Protein AF-A0A2V9U263-F1 (afdb_monomer)

pLDDT: mean 92.28, std 6.09, range [66.06, 98.31]

Structure (mmCIF, N/CA/C/O backbone):
data_AF-A0A2V9U263-F1
#
_entry.id   AF-A0A2V9U263-F1
#
loop_
_atom_site.group_PDB
_atom_site.id
_atom_site.type_symbol
_atom_site.label_atom_id
_atom_site.label_alt_id
_atom_site.label_comp_id
_atom_site.label_asym_id
_atom_site.label_entity_id
_atom_site.label_seq_id
_atom_site.pdbx_PDB_ins_code
_atom_site.Cartn_x
_atom_site.Cartn_y
_atom_site.Cartn_z
_atom_site.occupancy
_atom_site.B_iso_or_equiv
_atom_site.auth_seq_id
_at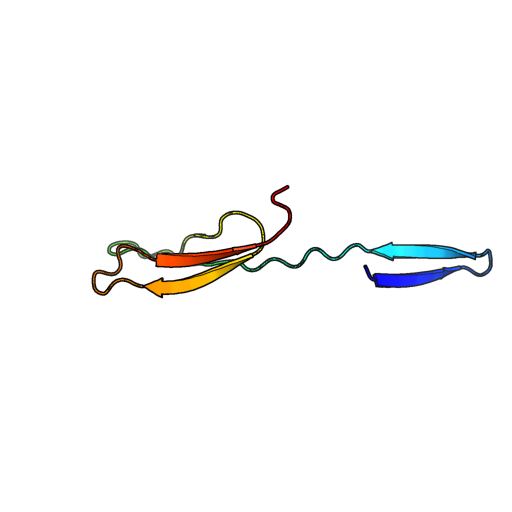om_site.auth_comp_id
_atom_site.auth_asym_id
_atom_site.auth_atom_id
_atom_site.pdbx_PDB_model_num
ATOM 1 N N . MET A 1 1 ? 10.695 -0.166 -13.380 1.00 90.62 1 MET A N 1
ATOM 2 C CA . MET A 1 1 ? 10.794 0.009 -14.845 1.00 90.62 1 MET A CA 1
ATOM 3 C C . MET A 1 1 ? 11.253 -1.318 -15.405 1.00 90.62 1 MET A C 1
ATOM 5 O O . MET A 1 1 ? 12.186 -1.883 -14.845 1.00 90.62 1 MET A O 1
ATOM 9 N N . THR A 1 2 ? 10.579 -1.818 -16.433 1.00 94.44 2 THR A N 1
ATOM 10 C CA . THR A 1 2 ? 10.695 -3.215 -16.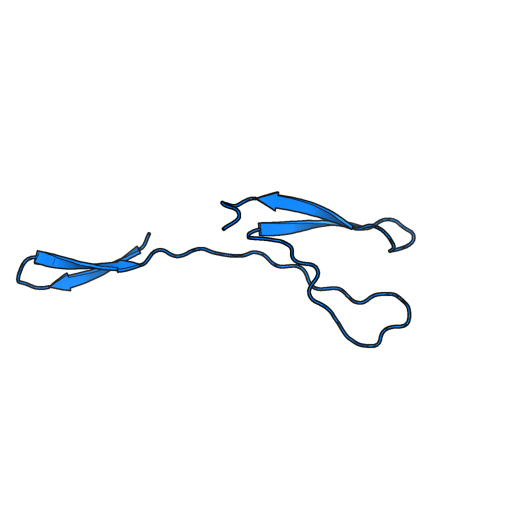863 1.00 94.44 2 THR A CA 1
ATOM 11 C C . THR A 1 2 ? 10.868 -3.261 -18.373 1.00 94.44 2 THR A C 1
ATOM 13 O O . THR A 1 2 ? 10.047 -2.714 -19.109 1.00 94.44 2 THR A O 1
ATOM 16 N N . LEU A 1 3 ? 11.963 -3.872 -18.833 1.00 96.31 3 LEU A N 1
ATOM 17 C CA . LEU A 1 3 ? 12.201 -4.143 -20.249 1.00 96.31 3 LEU A CA 1
ATOM 18 C C . LEU A 1 3 ? 11.317 -5.311 -20.686 1.00 96.31 3 LEU A C 1
ATOM 20 O O . LEU A 1 3 ? 11.395 -6.382 -20.094 1.00 96.31 3 LEU A O 1
ATOM 24 N N . GLN A 1 4 ? 10.504 -5.096 -21.715 1.00 97.81 4 GLN A N 1
ATOM 25 C CA . GLN A 1 4 ? 9.590 -6.107 -22.243 1.00 97.81 4 GLN A CA 1
ATOM 26 C C . GLN A 1 4 ? 10.149 -6.771 -23.502 1.00 97.81 4 GLN A C 1
ATOM 28 O O . GLN A 1 4 ? 10.077 -7.987 -23.631 1.00 97.81 4 GLN A O 1
ATOM 33 N N . ASP A 1 5 ? 10.705 -5.981 -24.426 1.00 97.56 5 ASP A N 1
ATOM 34 C CA . ASP A 1 5 ? 11.207 -6.488 -25.706 1.00 97.56 5 ASP A CA 1
ATOM 35 C C . ASP A 1 5 ? 12.219 -5.527 -26.354 1.00 97.56 5 ASP A C 1
ATOM 37 O O . ASP A 1 5 ? 12.233 -4.324 -26.063 1.00 97.56 5 ASP A O 1
ATOM 41 N N . VAL A 1 6 ? 13.047 -6.060 -27.256 1.00 98.06 6 VAL A N 1
ATOM 42 C CA . VAL A 1 6 ? 13.997 -5.309 -28.087 1.00 98.06 6 VAL A CA 1
ATOM 43 C C . VAL A 1 6 ? 13.878 -5.768 -29.541 1.00 98.06 6 VAL A C 1
ATOM 45 O O . VAL A 1 6 ? 14.197 -6.906 -29.887 1.00 98.06 6 VAL A O 1
ATOM 48 N N . ALA A 1 7 ? 13.470 -4.858 -30.423 1.00 98.31 7 ALA A N 1
ATOM 49 C CA . ALA A 1 7 ? 13.383 -5.120 -31.852 1.00 98.31 7 ALA A CA 1
ATOM 50 C C . ALA A 1 7 ? 14.777 -5.224 -32.495 1.00 98.31 7 ALA A C 1
ATOM 52 O O . ALA A 1 7 ? 15.752 -4.629 -32.035 1.00 98.31 7 ALA A O 1
ATOM 53 N N . ARG A 1 8 ? 14.871 -5.928 -33.632 1.00 97.50 8 ARG A N 1
ATOM 54 C CA . ARG A 1 8 ? 16.132 -6.093 -34.388 1.00 97.50 8 ARG A CA 1
ATOM 55 C C . ARG A 1 8 ? 16.759 -4.778 -34.867 1.00 97.50 8 ARG A C 1
ATOM 57 O O . ARG A 1 8 ? 17.946 -4.760 -35.169 1.00 97.50 8 ARG A O 1
ATOM 64 N N . ASP A 1 9 ? 15.974 -3.708 -34.947 1.00 97.81 9 ASP A N 1
ATOM 65 C CA . ASP A 1 9 ? 16.421 -2.358 -35.306 1.00 97.81 9 ASP A CA 1
ATOM 66 C C . ASP A 1 9 ? 16.778 -1.484 -34.087 1.00 97.81 9 ASP A C 1
ATOM 68 O O . ASP A 1 9 ? 17.048 -0.295 -34.238 1.00 97.81 9 ASP A O 1
ATOM 72 N N . GLY A 1 10 ? 16.798 -2.064 -32.882 1.00 97.81 10 GLY A N 1
ATOM 73 C CA . GLY A 1 10 ? 17.233 -1.411 -31.647 1.00 97.81 10 GLY A CA 1
ATOM 74 C C . GLY A 1 10 ? 16.141 -0.660 -30.886 1.00 97.81 10 GLY A C 1
ATOM 75 O O . GLY A 1 10 ? 16.426 -0.098 -29.829 1.00 97.81 10 GLY A O 1
ATOM 76 N N . ARG A 1 11 ? 14.891 -0.642 -31.366 1.00 98.31 11 ARG A N 1
ATOM 77 C CA . ARG A 1 11 ? 13.772 -0.073 -30.596 1.00 98.31 11 ARG A CA 1
ATOM 78 C C . ARG A 1 11 ? 13.454 -0.940 -29.381 1.00 98.31 11 ARG A C 1
ATOM 80 O O . ARG A 1 11 ? 13.477 -2.165 -29.461 1.00 98.31 11 ARG A O 1
ATOM 87 N N . VAL A 1 12 ? 13.114 -0.288 -28.272 1.00 98.00 12 VAL A N 1
ATOM 88 C CA . VAL A 1 12 ? 12.900 -0.939 -26.976 1.00 98.00 12 VAL A CA 1
ATOM 89 C C . VAL A 1 12 ? 11.472 -0.703 -26.498 1.00 98.00 12 VAL A C 1
ATOM 91 O O . VAL A 1 12 ? 11.009 0.438 -26.474 1.00 98.00 12 VAL A O 1
ATOM 94 N N . LEU A 1 13 ? 10.792 -1.771 -26.078 1.00 97.50 13 LEU A N 1
ATOM 95 C CA . LEU A 1 13 ? 9.531 -1.683 -25.348 1.00 97.50 13 LEU A CA 1
ATOM 96 C C . LEU A 1 13 ? 9.811 -1.772 -23.847 1.00 97.50 13 LEU A C 1
ATOM 98 O O . LEU A 1 13 ? 10.340 -2.768 -23.358 1.00 97.50 13 LEU A O 1
ATOM 102 N N . ILE A 1 14 ? 9.434 -0.730 -23.114 1.00 96.94 14 ILE A N 1
ATOM 103 C CA . ILE A 1 14 ? 9.665 -0.592 -21.673 1.00 96.94 14 ILE A CA 1
ATOM 104 C C . ILE A 1 14 ? 8.374 -0.151 -20.991 1.00 96.94 14 ILE A C 1
ATOM 106 O O . ILE A 1 14 ? 7.671 0.721 -21.500 1.00 96.94 14 ILE A O 1
ATOM 110 N N . THR A 1 15 ? 8.081 -0.721 -19.822 1.00 95.94 15 THR A N 1
ATOM 111 C CA . THR A 1 15 ? 6.957 -0.313 -18.967 1.00 95.94 15 THR A CA 1
ATOM 112 C C . THR A 1 15 ? 7.451 0.320 -17.669 1.00 95.94 15 THR A C 1
ATOM 114 O O . THR A 1 15 ? 8.518 -0.013 -17.138 1.00 95.94 15 THR A O 1
ATOM 117 N N . ARG A 1 16 ? 6.667 1.260 -17.132 1.00 91.31 16 ARG A N 1
ATOM 118 C CA . ARG A 1 16 ? 6.823 1.762 -15.765 1.00 91.31 16 ARG A CA 1
ATOM 119 C C . ARG A 1 16 ? 5.729 1.147 -14.906 1.00 91.31 16 ARG A C 1
ATOM 121 O O . ARG A 1 16 ? 4.579 1.562 -14.988 1.00 91.31 16 ARG A O 1
ATOM 128 N N . ASP A 1 17 ? 6.114 0.193 -14.073 1.00 86.62 17 ASP A N 1
ATOM 129 C CA . ASP A 1 17 ? 5.199 -0.395 -13.103 1.00 86.62 17 ASP A CA 1
ATOM 130 C C . ASP A 1 17 ? 5.144 0.517 -11.870 1.00 86.62 17 ASP A C 1
ATOM 132 O O . ASP A 1 17 ? 6.185 0.860 -11.303 1.00 86.62 17 ASP A O 1
ATOM 136 N N . VAL A 1 18 ? 3.936 0.936 -11.488 1.00 82.19 18 VAL A N 1
ATOM 137 C CA . VAL A 1 18 ? 3.674 1.749 -10.292 1.00 82.19 18 VAL A CA 1
ATOM 138 C C . VAL A 1 18 ? 2.823 0.897 -9.348 1.00 82.19 18 VAL A C 1
ATOM 140 O O . VAL A 1 18 ? 1.595 0.918 -9.447 1.00 82.19 18 VAL A O 1
ATOM 143 N N . PRO A 1 19 ? 3.447 0.050 -8.507 1.00 80.44 19 PRO A N 1
ATOM 144 C CA . PRO A 1 19 ? 2.701 -0.801 -7.594 1.00 80.44 19 PRO A CA 1
ATOM 145 C C . PRO A 1 19 ? 1.984 0.055 -6.552 1.00 80.44 19 PRO A C 1
ATOM 147 O O . PRO A 1 19 ? 2.540 1.034 -6.055 1.00 80.44 19 PRO A O 1
ATOM 150 N N . ARG A 1 20 ? 0.758 -0.347 -6.215 1.00 86.69 20 ARG A N 1
ATOM 151 C CA . ARG A 1 20 ? -0.045 0.288 -5.173 1.00 86.69 20 ARG A CA 1
ATOM 152 C C . ARG A 1 20 ? -0.347 -0.686 -4.052 1.00 86.69 20 ARG A C 1
ATOM 154 O O . ARG A 1 20 ? -0.603 -1.863 -4.308 1.00 86.69 20 ARG A O 1
ATOM 161 N N . VAL A 1 21 ? -0.361 -0.179 -2.828 1.00 92.38 21 VAL A N 1
ATOM 162 C CA . VAL A 1 21 ? -0.923 -0.879 -1.673 1.00 92.38 21 VAL A CA 1
ATOM 163 C C . VAL A 1 21 ? -2.148 -0.117 -1.219 1.00 92.38 21 VAL A C 1
ATOM 165 O O . VAL A 1 21 ? -2.076 1.070 -0.915 1.00 92.38 21 VAL A O 1
ATOM 168 N N . GLY A 1 22 ? -3.269 -0.828 -1.209 1.00 93.44 22 GLY A N 1
ATOM 169 C CA . GLY A 1 22 ? -4.542 -0.309 -0.753 1.00 93.44 22 GLY A CA 1
ATOM 170 C C . GLY A 1 22 ? -4.992 -0.952 0.549 1.00 93.44 22 GLY A C 1
ATOM 171 O O . GLY A 1 22 ? -4.461 -1.970 1.000 1.00 93.44 22 GLY A O 1
ATOM 172 N N . MET A 1 23 ? -6.020 -0.354 1.126 1.00 95.00 23 MET A N 1
ATOM 173 C CA . MET A 1 23 ? -6.623 -0.751 2.377 1.00 95.00 23 MET A CA 1
ATOM 174 C C . MET A 1 23 ? -8.136 -0.731 2.226 1.00 95.00 23 MET A C 1
ATOM 176 O O . MET A 1 23 ? -8.716 0.282 1.853 1.00 95.00 23 MET A O 1
ATOM 180 N N . VAL A 1 24 ? -8.780 -1.844 2.553 1.00 95.12 24 VAL A N 1
ATOM 181 C CA . VAL A 1 24 ? -10.239 -1.943 2.613 1.00 95.12 24 VAL A CA 1
ATOM 182 C C . VAL A 1 24 ? -10.672 -2.158 4.051 1.00 95.12 24 VAL A C 1
ATOM 184 O O . VAL A 1 24 ? -9.961 -2.775 4.846 1.00 95.12 24 VAL A O 1
ATOM 187 N N . GLY A 1 25 ? -11.842 -1.640 4.399 1.00 92.81 25 GLY A N 1
ATOM 188 C CA . GLY A 1 25 ? -12.406 -1.844 5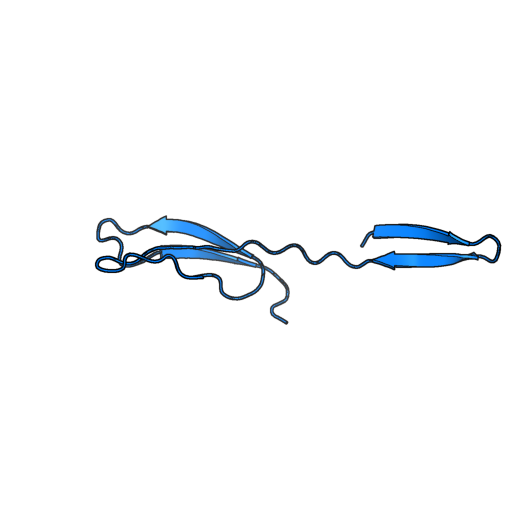.722 1.00 92.81 25 GLY A CA 1
ATOM 189 C C . GLY A 1 25 ? -13.917 -1.707 5.744 1.00 92.81 25 GLY A C 1
ATOM 190 O O . GLY A 1 25 ? -14.534 -1.112 4.860 1.00 92.81 25 GLY A O 1
ATOM 191 N N . MET A 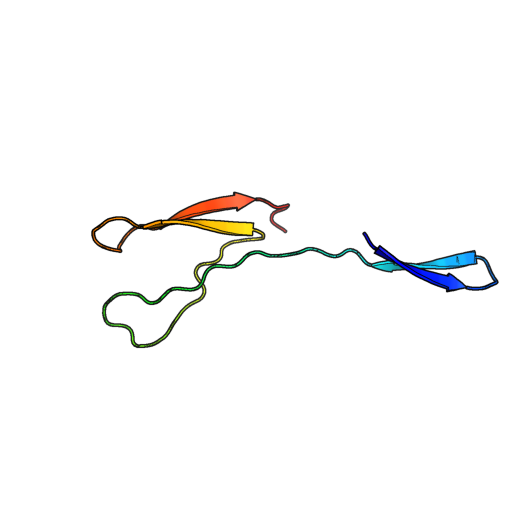1 26 ? -14.519 -2.261 6.788 1.00 92.44 26 MET A N 1
ATOM 192 C CA . MET A 1 26 ? -15.948 -2.173 7.053 1.00 92.44 26 MET A CA 1
ATOM 193 C C . MET A 1 26 ? -16.158 -1.460 8.384 1.00 92.44 26 MET A C 1
ATOM 195 O O . MET A 1 26 ? -15.590 -1.845 9.405 1.00 92.44 26 MET A O 1
ATOM 199 N N . THR A 1 27 ? -16.967 -0.404 8.375 1.00 84.69 27 THR A N 1
ATOM 200 C CA . THR A 1 27 ? -17.280 0.348 9.593 1.00 84.69 27 THR A CA 1
ATOM 201 C C . THR A 1 27 ? -18.428 -0.298 10.363 1.00 84.69 27 THR A C 1
ATOM 203 O O . THR A 1 27 ? -19.284 -0.973 9.786 1.00 84.69 27 THR A O 1
ATOM 206 N N . ALA A 1 28 ? -18.474 -0.069 11.677 1.00 85.38 28 ALA A N 1
ATOM 207 C CA . ALA A 1 28 ? -19.559 -0.558 12.521 1.00 85.38 28 ALA A CA 1
ATOM 208 C C . ALA A 1 28 ? -20.932 -0.111 11.980 1.00 85.38 28 ALA A C 1
ATOM 210 O O . ALA A 1 28 ? -21.137 1.063 11.669 1.00 85.38 28 ALA A O 1
ATOM 211 N N . GLY A 1 29 ? -21.867 -1.057 11.859 1.00 87.69 29 GLY A N 1
ATOM 212 C CA . GLY A 1 29 ? -23.210 -0.812 11.324 1.00 87.69 29 GLY A CA 1
ATOM 213 C C . GLY A 1 29 ? -23.320 -0.834 9.794 1.00 87.69 29 GLY A C 1
ATOM 214 O O . GLY A 1 29 ? -24.429 -0.721 9.278 1.00 87.69 29 GLY A O 1
ATOM 215 N N . ASN A 1 30 ? -22.216 -1.009 9.057 1.00 87.81 30 ASN A N 1
ATOM 216 C CA . ASN A 1 30 ? -22.253 -1.321 7.627 1.00 87.81 30 ASN A CA 1
ATOM 217 C C . ASN A 1 30 ? -22.160 -2.829 7.386 1.00 87.81 30 ASN A C 1
ATOM 219 O O . ASN A 1 30 ? -21.532 -3.557 8.146 1.00 87.81 30 ASN A O 1
ATOM 223 N N . SER A 1 31 ? -22.744 -3.272 6.274 1.00 91.69 31 SER A N 1
ATOM 224 C CA . SER A 1 31 ? -22.617 -4.636 5.743 1.00 91.69 31 SER A CA 1
ATOM 225 C C . SER A 1 31 ? -21.759 -4.704 4.476 1.00 91.69 31 SER A C 1
ATOM 227 O O . SER A 1 31 ? -21.742 -5.722 3.788 1.00 91.69 31 SER A O 1
ATOM 229 N N . LYS A 1 32 ? -21.092 -3.598 4.126 1.00 94.31 32 LYS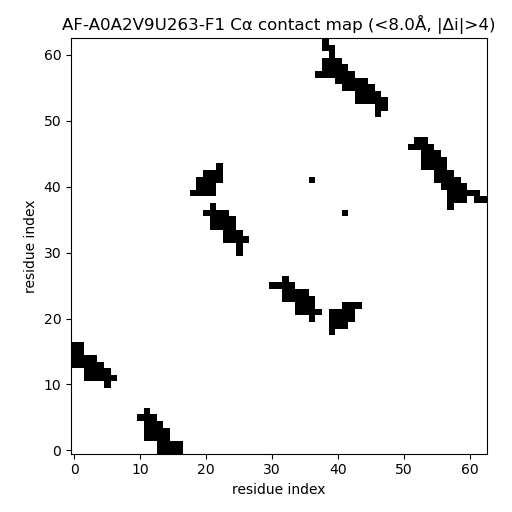 A N 1
ATOM 230 C CA . LYS A 1 32 ? -20.264 -3.476 2.926 1.00 94.31 32 LYS A CA 1
ATOM 231 C C . LYS A 1 32 ? -18.899 -2.907 3.271 1.00 94.31 32 LYS A C 1
ATOM 233 O O . LYS A 1 32 ? -18.803 -1.915 3.998 1.00 94.31 32 LYS A O 1
ATOM 238 N N . GLU A 1 33 ? -17.878 -3.513 2.686 1.00 94.75 33 GLU A N 1
ATOM 239 C CA . GLU A 1 33 ? -16.518 -2.990 2.675 1.00 94.75 33 GLU A CA 1
ATOM 240 C C . GLU A 1 33 ? -16.435 -1.707 1.843 1.00 94.75 33 GLU A C 1
ATOM 242 O O . GLU A 1 33 ? -17.232 -1.472 0.927 1.00 94.75 33 GLU A O 1
ATOM 247 N N . ARG A 1 34 ? -15.470 -0.857 2.186 1.00 93.19 34 ARG A N 1
ATOM 248 C CA . ARG A 1 34 ? -15.142 0.371 1.468 1.00 93.19 34 ARG A CA 1
ATOM 249 C C . ARG A 1 34 ? -13.639 0.490 1.317 1.00 93.19 34 ARG A C 1
ATOM 251 O O . ARG A 1 34 ? -12.890 0.016 2.170 1.00 93.19 34 ARG A O 1
ATOM 258 N N . ASP A 1 35 ? -13.234 1.162 0.250 1.00 94.19 35 ASP A N 1
ATOM 259 C CA . ASP A 1 35 ? -11.852 1.570 0.065 1.00 94.19 35 ASP A CA 1
ATOM 260 C C . ASP A 1 35 ? -11.510 2.685 1.065 1.00 94.19 35 ASP A C 1
ATOM 262 O O . ASP A 1 35 ? -12.220 3.688 1.169 1.00 94.19 35 ASP A O 1
ATOM 266 N N . LEU A 1 36 ? -10.461 2.449 1.844 1.00 94.50 36 LEU A N 1
ATOM 267 C CA . LEU A 1 36 ? -9.875 3.362 2.823 1.00 94.50 36 LEU A CA 1
ATOM 268 C C . LEU A 1 36 ? -8.467 3.805 2.396 1.00 94.50 36 LEU A C 1
ATOM 270 O O . LEU A 1 36 ? -7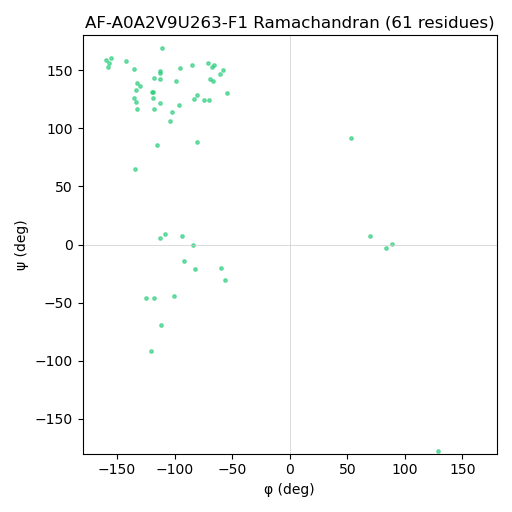.772 4.460 3.174 1.00 94.50 36 LEU A O 1
ATOM 274 N N . SER A 1 37 ? -8.028 3.413 1.198 1.00 94.62 37 SER A N 1
ATOM 275 C CA . SER A 1 37 ? -6.761 3.838 0.612 1.00 94.62 37 SER A CA 1
ATOM 276 C C . SER A 1 37 ? -6.785 5.331 0.331 1.00 94.62 37 SER A C 1
ATOM 278 O O . SER A 1 37 ? -7.841 5.927 0.109 1.00 94.62 37 SER A O 1
ATOM 280 N N . TRP A 1 38 ? -5.602 5.931 0.307 1.00 92.69 38 TRP A N 1
ATOM 281 C CA . TRP A 1 38 ? -5.459 7.347 0.033 1.00 92.69 38 TRP A CA 1
ATOM 282 C C . TRP A 1 38 ? -4.784 7.612 -1.306 1.00 92.69 38 TRP A C 1
ATOM 284 O O . TRP A 1 38 ? -5.442 8.110 -2.218 1.00 92.69 38 TRP A O 1
ATOM 294 N N . LEU A 1 39 ? -3.491 7.312 -1.427 1.00 91.56 39 LEU A N 1
ATOM 295 C CA . LEU A 1 39 ? -2.710 7.665 -2.610 1.00 91.56 39 LEU A CA 1
ATOM 296 C C . LEU A 1 39 ? -2.134 6.411 -3.257 1.00 91.56 39 LEU A C 1
ATOM 298 O O . LEU A 1 39 ? -2.794 5.790 -4.092 1.00 91.56 39 LEU A O 1
ATOM 302 N N . ASP A 1 40 ? -0.921 6.029 -2.874 1.00 87.50 40 ASP A N 1
ATOM 303 C CA . ASP A 1 40 ? -0.156 5.023 -3.600 1.00 87.50 40 ASP A CA 1
ATOM 304 C C . ASP A 1 40 ? 0.134 3.806 -2.729 1.00 87.50 40 ASP A C 1
ATOM 306 O O . ASP A 1 40 ? -0.070 2.675 -3.172 1.00 87.50 40 ASP A O 1
ATOM 310 N N . TRP A 1 41 ? 0.572 4.006 -1.486 1.00 92.25 41 TRP A N 1
ATOM 311 C CA . TRP A 1 41 ? 0.994 2.923 -0.602 1.00 92.25 41 TRP A CA 1
ATOM 312 C C . TRP A 1 41 ? 0.407 3.080 0.797 1.00 92.25 41 TRP A C 1
ATOM 314 O O . TRP A 1 41 ? 1.123 3.249 1.786 1.00 92.25 4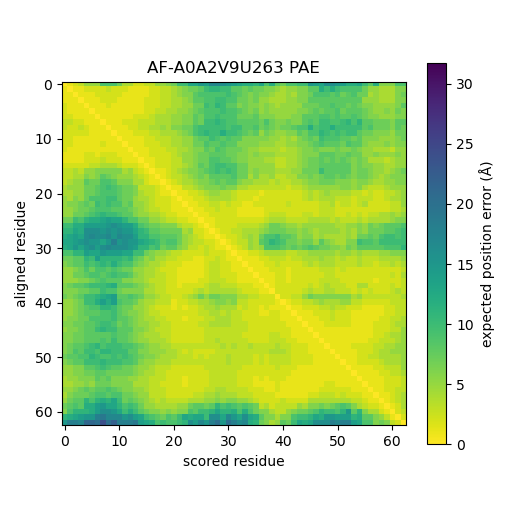1 TRP A O 1
ATOM 324 N N . SER A 1 42 ? -0.916 2.984 0.887 1.00 94.81 42 SER A N 1
ATOM 325 C CA . SER A 1 42 ? -1.659 3.074 2.140 1.00 94.81 42 SER A CA 1
ATOM 326 C C . SER A 1 42 ? -1.614 1.741 2.894 1.00 94.81 42 SER A C 1
ATOM 328 O O . SER A 1 42 ? -2.477 0.880 2.727 1.00 94.81 42 SER A O 1
ATOM 330 N N . ALA A 1 43 ? -0.594 1.547 3.734 1.00 94.56 43 ALA A N 1
ATOM 331 C CA . ALA A 1 43 ? -0.370 0.290 4.453 1.00 94.56 43 ALA A CA 1
ATOM 332 C C . ALA A 1 43 ? -0.812 0.371 5.934 1.00 94.56 43 ALA A C 1
ATOM 334 O O . ALA A 1 43 ? -0.169 1.094 6.708 1.00 94.56 43 ALA A O 1
ATOM 335 N N . PRO A 1 44 ? -1.846 -0.384 6.367 1.00 94.88 44 PRO A N 1
ATOM 336 C CA . PRO A 1 44 ? -2.302 -0.397 7.758 1.00 94.88 44 PRO A CA 1
ATOM 337 C C . PRO A 1 44 ? -1.215 -0.868 8.730 1.00 94.88 44 PRO A C 1
ATOM 339 O O . PRO A 1 44 ? -0.391 -1.725 8.402 1.00 94.88 44 PRO A O 1
ATOM 342 N N . LYS A 1 45 ? -1.224 -0.302 9.940 1.00 96.50 45 LYS A N 1
ATOM 343 C CA . LYS A 1 45 ? -0.281 -0.620 11.023 1.00 96.50 45 LYS A CA 1
ATOM 344 C C . LYS A 1 45 ? -0.973 -1.034 12.306 1.00 96.50 45 LYS A C 1
ATOM 346 O O . LYS A 1 45 ? -0.550 -2.015 12.904 1.00 96.50 45 LYS A O 1
ATOM 351 N N . ASP A 1 46 ? -1.999 -0.297 12.717 1.00 96.69 46 ASP A N 1
ATOM 352 C CA . ASP A 1 46 ? -2.719 -0.588 13.953 1.00 96.69 46 ASP A CA 1
ATOM 353 C C . ASP A 1 46 ? -4.130 0.006 13.937 1.00 96.69 46 ASP A C 1
ATOM 355 O O . ASP A 1 46 ? -4.376 1.024 13.286 1.00 96.69 46 ASP A O 1
ATOM 359 N N . LEU A 1 47 ? -5.049 -0.609 14.673 1.00 94.94 47 LEU A N 1
ATOM 360 C CA . LEU A 1 47 ? -6.426 -0.158 14.833 1.00 94.94 47 LEU A CA 1
ATOM 361 C C . LEU A 1 47 ? -6.679 0.137 16.312 1.00 94.94 47 LEU A C 1
ATOM 363 O O .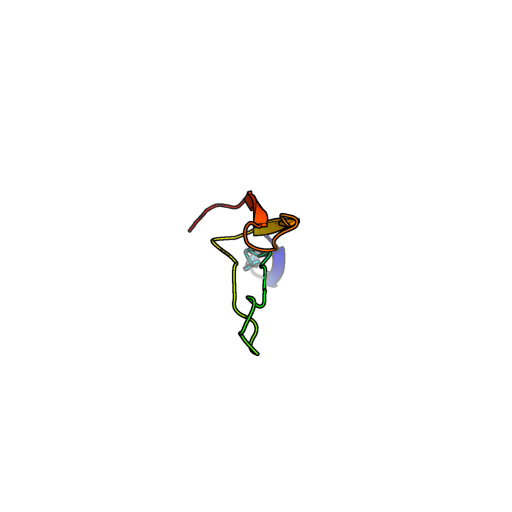 LEU A 1 47 ? -6.400 -0.689 17.178 1.00 94.94 47 LEU A O 1
ATOM 367 N N . SER A 1 48 ? -7.250 1.304 16.613 1.00 96.00 48 SER A N 1
ATOM 368 C CA . SER A 1 48 ? -7.641 1.629 17.984 1.00 96.00 48 SER A CA 1
ATOM 369 C C . SER A 1 48 ? -8.618 0.590 18.540 1.00 96.00 48 SER A C 1
ATOM 371 O O . SER A 1 48 ? -9.425 0.024 17.807 1.00 96.00 48 SER A O 1
ATOM 373 N N . LEU A 1 49 ? -8.597 0.378 19.860 1.00 95.31 49 LEU A N 1
ATOM 374 C CA . LEU A 1 49 ? -9.463 -0.607 20.527 1.00 95.31 49 LEU A CA 1
ATOM 375 C C . LEU A 1 49 ? -10.962 -0.390 20.262 1.00 95.31 49 LEU A C 1
ATOM 377 O O . LEU A 1 49 ? -11.731 -1.344 20.247 1.00 95.31 49 LEU A O 1
ATOM 381 N N . ASP A 1 50 ? -11.381 0.859 20.049 1.00 92.69 50 ASP A N 1
ATOM 382 C CA . ASP A 1 50 ? -12.765 1.205 19.711 1.00 92.69 50 ASP A CA 1
ATOM 383 C C . ASP A 1 50 ? -13.089 1.078 18.209 1.00 92.69 50 ASP A C 1
ATOM 385 O O . ASP A 1 50 ? -14.216 1.356 17.797 1.00 92.69 50 ASP A O 1
ATOM 389 N N . GLY A 1 51 ? -12.112 0.689 17.385 1.00 91.44 51 GLY A N 1
ATOM 390 C CA . GLY A 1 51 ? -12.237 0.506 15.941 1.00 91.44 51 GLY A CA 1
ATOM 391 C C . GLY A 1 51 ? -12.425 1.797 15.143 1.00 91.44 51 GLY A C 1
ATOM 392 O O . GLY A 1 51 ? -12.716 1.736 13.950 1.00 91.44 51 GLY A O 1
ATOM 393 N N . LYS A 1 52 ? -12.305 2.975 15.771 1.00 90.75 52 LYS A N 1
ATOM 394 C CA . LYS A 1 52 ? -12.626 4.263 15.129 1.00 90.75 52 LYS A CA 1
ATOM 395 C C . LYS A 1 52 ? -11.439 4.938 14.457 1.00 90.75 52 LYS A C 1
ATOM 397 O O . LYS A 1 52 ? -11.640 5.904 13.721 1.00 90.75 52 LYS A O 1
ATOM 402 N N . LYS A 1 53 ? -10.211 4.499 14.737 1.00 93.50 53 LYS A N 1
ATOM 403 C CA . LYS A 1 53 ? -8.985 5.099 14.202 1.00 93.50 53 LYS A CA 1
ATOM 404 C C . LYS A 1 53 ? -8.056 4.016 13.690 1.00 93.50 53 LYS A C 1
ATOM 406 O O . LYS A 1 53 ? -7.783 3.054 14.397 1.00 93.50 53 LYS A O 1
ATOM 411 N N . LEU A 1 54 ? -7.539 4.229 12.489 1.00 94.06 54 LEU A N 1
ATOM 412 C CA . LEU A 1 54 ? -6.604 3.340 11.819 1.00 94.06 54 LEU A CA 1
ATOM 413 C C . LEU A 1 54 ? -5.298 4.097 11.602 1.00 94.06 54 LEU A C 1
ATOM 415 O O . LEU A 1 54 ? -5.277 5.120 10.918 1.00 94.06 54 LEU A O 1
ATOM 419 N N . LEU A 1 55 ? -4.227 3.620 12.228 1.00 96.69 55 LEU A N 1
ATOM 420 C CA . LEU A 1 55 ? -2.874 4.067 11.947 1.00 96.69 55 LEU A CA 1
ATOM 421 C C . LEU A 1 55 ? -2.391 3.352 10.689 1.00 96.69 55 LEU A C 1
ATOM 423 O O . LEU A 1 55 ? -2.443 2.124 10.604 1.00 96.69 55 LEU A O 1
ATOM 427 N N . PHE A 1 56 ? -1.885 4.116 9.732 1.00 96.94 56 PHE A N 1
ATOM 428 C CA . PHE A 1 56 ? -1.311 3.594 8.501 1.00 96.94 56 PHE A CA 1
ATOM 429 C C . PHE A 1 56 ? -0.093 4.425 8.103 1.00 96.94 56 PHE A C 1
ATOM 431 O O . PHE A 1 56 ? 0.070 5.567 8.536 1.00 96.94 56 PHE A O 1
ATOM 438 N N . THR A 1 57 ? 0.780 3.833 7.297 1.00 96.00 57 THR A N 1
ATOM 439 C CA . THR A 1 57 ? 1.853 4.564 6.617 1.00 96.00 57 THR A CA 1
ATOM 440 C C . THR A 1 57 ? 1.428 4.848 5.193 1.00 96.00 57 THR A C 1
ATOM 442 O O . THR A 1 57 ? 0.860 3.962 4.559 1.00 96.00 57 THR A O 1
ATOM 445 N N . GLU A 1 58 ? 1.766 6.034 4.702 1.00 94.38 58 GLU A N 1
ATOM 446 C CA . GLU A 1 58 ? 1.640 6.404 3.295 1.00 94.38 58 GLU A CA 1
ATOM 447 C C . GLU A 1 58 ? 3.035 6.589 2.697 1.00 94.38 58 GLU A C 1
ATOM 449 O O . GLU A 1 58 ? 3.962 7.053 3.369 1.00 94.38 58 GLU A O 1
ATOM 454 N N . SER A 1 59 ? 3.209 6.184 1.446 1.00 90.19 59 SER A N 1
ATOM 455 C CA . SER A 1 59 ? 4.448 6.345 0.687 1.00 90.19 59 SER A CA 1
ATOM 456 C C . SER A 1 59 ? 4.123 6.317 -0.800 1.00 90.19 59 SER A C 1
ATOM 458 O O . SER A 1 59 ? 3.125 5.736 -1.204 1.00 90.19 59 SER A O 1
ATOM 460 N N . GLY A 1 60 ? 4.981 6.905 -1.622 1.00 86.62 60 GLY A N 1
ATOM 461 C CA . GLY A 1 60 ? 4.742 7.020 -3.057 1.00 86.62 60 GLY A CA 1
ATOM 462 C C . GLY A 1 60 ? 4.913 8.452 -3.521 1.00 86.62 60 GLY A C 1
ATOM 463 O O . GLY A 1 60 ? 5.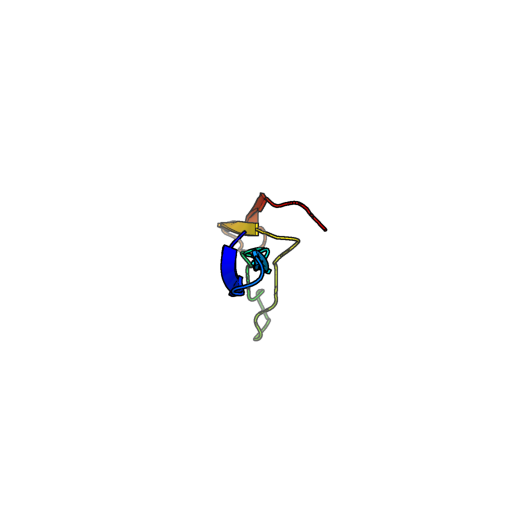323 9.319 -2.748 1.00 86.62 60 GLY A O 1
ATOM 464 N N . GLU A 1 61 ? 4.665 8.676 -4.804 1.00 80.88 61 GLU A N 1
ATOM 465 C CA . GLU A 1 61 ? 4.904 9.978 -5.422 1.00 80.88 61 GLU A CA 1
ATOM 466 C C . GLU A 1 61 ? 3.758 10.953 -5.171 1.00 80.88 61 GLU A C 1
ATOM 468 O O . GLU A 1 61 ? 4.025 12.149 -5.206 1.00 80.88 61 GLU A O 1
ATOM 473 N N . ALA A 1 62 ? 2.553 10.458 -4.849 1.00 71.31 62 ALA A N 1
ATOM 474 C CA . ALA A 1 62 ? 1.321 11.237 -4.807 1.00 71.31 62 ALA A CA 1
ATOM 475 C C . ALA A 1 62 ? 1.125 11.967 -6.146 1.00 71.31 62 ALA A C 1
ATOM 477 O O . ALA A 1 62 ? 1.675 13.043 -6.363 1.00 71.31 62 ALA A O 1
ATOM 478 N N . GLY A 1 63 ? 0.409 11.318 -7.071 1.00 66.06 63 GLY A N 1
ATOM 479 C CA . GLY A 1 63 ? 0.215 11.809 -8.445 1.00 66.06 63 GLY A CA 1
ATOM 480 C C . GLY A 1 63 ? -0.255 13.257 -8.569 1.00 66.06 63 GLY A C 1
ATOM 481 O O . GLY A 1 63 ? -0.956 13.750 -7.657 1.00 66.06 63 GLY A O 1
#

Radius of gyration: 18.82 Å; Cα contacts (8 Å, |Δi|>4): 100; chains: 1; bounding box: 40×18×56 Å

Secondary structure (DSSP, 8-state):
-EEEEE-TTS-EEEE-----B--EE--TT-SS-EE---SSB-EEEEE-TTS--EEEE--S---

Solvent-accessible surface area (backbone atoms only — not comparable to full-atom values): 4190 Å² total; per-residue (Å²): 109,44,84,76,49,71,49,97,88,71,52,72,47,72,47,78,75,80,84,68,40,70,35,74,48,63,56,92,94,55,95,56,74,41,84,68,46,80,76,34,29,24,43,80,76,49,66,43,95,84,68,82,47,74,47,61,48,77,51,73,86,63,133

Sequence (63 aa):
MTLQDVARDGRVLITRDVPRVGMVGMTAGNSKERDLSWLDWSAPKDLSLDGKKLLFTESGEAG

Foldseek 3Di:
DDWDDADPVGDTDDDDDQAAAWDWDDDPPDPDIDTPGDAGYWAWDDAPPVRPDTDTDDDDDRD

Mean predicted aligned error: 4.98 Å